Protein AF-A0A8I2ZBC8-F1 (afdb_monomer_lite)

pLDDT: mean 96.71, std 5.16, range [60.62, 98.75]

Organism: Verticillium longisporum (NCBI:txid100787)

InterPro domains:
  IPR012878 Non-reducing end beta-L-arabinofuranosidase-like, GH127 catalytic domain [PF07944] (2-81)

Foldseek 3Di:
DLPDQDFQQLQVLLVVCVVPVDCVSNVVSVVNPPCVLLVCQLVLHDPCPPPDPRSCLSPLVSLVSSCVVPVPCSSVSNNVSD

Structure (mmCIF, N/CA/C/O backbone):
data_AF-A0A8I2ZBC8-F1
#
_entry.id   AF-A0A8I2ZBC8-F1
#
loop_
_atom_site.group_PDB
_atom_site.id
_atom_site.type_symbol
_atom_site.label_atom_id
_atom_site.label_alt_id
_atom_site.label_comp_id
_atom_site.label_asym_id
_atom_site.label_entity_id
_atom_site.label_seq_id
_atom_site.pdbx_PDB_ins_code
_atom_site.Cartn_x
_atom_site.Cartn_y
_atom_site.Cartn_z
_atom_site.occupancy
_atom_site.B_iso_or_equiv
_atom_site.auth_seq_id
_atom_site.auth_comp_id
_atom_site.auth_asym_id
_atom_site.auth_atom_id
_atom_site.pdbx_PDB_model_num
ATOM 1 N N . MET A 1 1 ? -3.602 9.404 -11.776 1.00 60.62 1 MET A N 1
ATOM 2 C CA . MET A 1 1 ? -3.054 10.074 -10.572 1.00 60.62 1 MET A CA 1
ATOM 3 C C . MET A 1 1 ? -1.834 9.342 -10.012 1.00 60.62 1 MET A C 1
ATOM 5 O O . MET A 1 1 ? -0.861 10.008 -9.711 1.00 60.62 1 MET A O 1
ATOM 9 N N . MET A 1 2 ? -1.831 8.003 -9.938 1.00 76.69 2 MET A N 1
ATOM 10 C CA . MET A 1 2 ? -0.736 7.213 -9.330 1.00 76.69 2 MET A CA 1
ATOM 11 C C . MET A 1 2 ? 0.504 6.980 -10.216 1.00 76.69 2 MET A C 1
ATOM 13 O O . MET A 1 2 ? 1.397 6.228 -9.842 1.00 76.69 2 MET A O 1
ATOM 17 N N . SER A 1 3 ? 0.559 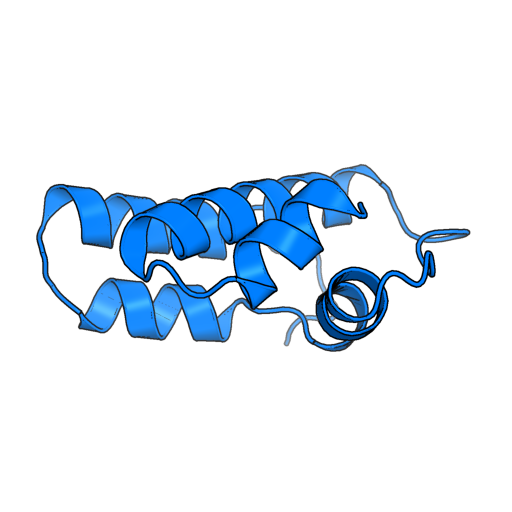7.602 -11.397 1.00 82.38 3 SER A N 1
ATOM 18 C CA . SER A 1 3 ? 1.694 7.496 -12.327 1.00 82.38 3 SER A CA 1
ATOM 19 C C . SER A 1 3 ? 2.879 8.381 -11.926 1.00 82.38 3 SER A C 1
ATOM 21 O O . SER A 1 3 ? 3.992 8.147 -12.385 1.00 82.38 3 SER A O 1
ATOM 23 N N . THR A 1 4 ? 2.645 9.383 -11.075 1.00 90.56 4 THR A N 1
ATOM 24 C CA . THR A 1 4 ? 3.692 10.199 -10.451 1.00 90.56 4 THR A CA 1
ATOM 25 C C . THR A 1 4 ? 4.081 9.571 -9.119 1.00 90.56 4 THR A C 1
ATOM 27 O O . THR A 1 4 ? 3.221 9.049 -8.411 1.00 90.56 4 THR A O 1
ATOM 30 N N . GLU A 1 5 ? 5.363 9.631 -8.764 1.00 94.12 5 GLU A N 1
ATOM 31 C CA . GLU A 1 5 ? 5.828 9.222 -7.441 1.00 94.12 5 GLU A CA 1
ATOM 32 C C . GLU A 1 5 ? 5.055 9.947 -6.332 1.00 94.12 5 GLU A C 1
ATOM 34 O O . GLU A 1 5 ? 4.901 11.167 -6.356 1.00 94.12 5 GLU A O 1
ATOM 39 N N . PHE A 1 6 ? 4.567 9.175 -5.362 1.00 95.50 6 PHE A N 1
ATOM 40 C CA . PHE A 1 6 ? 3.803 9.674 -4.220 1.00 95.50 6 PHE A CA 1
ATOM 41 C C . PHE A 1 6 ? 4.387 9.203 -2.882 1.00 95.50 6 PHE A C 1
ATOM 43 O O . PHE A 1 6 ? 3.727 9.327 -1.862 1.00 95.50 6 PHE A O 1
ATOM 50 N N . GLY A 1 7 ? 5.608 8.657 -2.863 1.00 96.44 7 GLY A N 1
ATOM 51 C CA . GLY A 1 7 ? 6.240 8.158 -1.638 1.00 96.44 7 GLY A CA 1
ATOM 52 C C . GLY A 1 7 ? 5.383 7.129 -0.883 1.00 96.44 7 GLY A C 1
ATOM 53 O O . GLY A 1 7 ? 4.636 6.363 -1.490 1.00 96.44 7 GLY A O 1
ATOM 54 N N . GLY A 1 8 ? 5.504 7.114 0.446 1.00 97.31 8 GLY A N 1
ATOM 55 C CA . GLY A 1 8 ? 4.777 6.216 1.354 1.00 97.31 8 GLY A CA 1
ATOM 56 C C . GLY A 1 8 ? 3.449 6.796 1.843 1.00 97.31 8 GLY A C 1
ATOM 57 O O . GLY A 1 8 ? 3.170 6.777 3.036 1.00 97.31 8 GLY A O 1
ATOM 58 N N . MET A 1 9 ? 2.630 7.376 0.961 1.00 98.25 9 MET A N 1
ATOM 59 C CA . MET A 1 9 ? 1.358 7.976 1.399 1.00 98.25 9 MET A CA 1
ATOM 60 C C . MET A 1 9 ? 0.386 6.949 1.995 1.00 98.25 9 MET A C 1
ATOM 62 O O . MET A 1 9 ? -0.359 7.300 2.906 1.00 98.25 9 MET A O 1
ATOM 66 N N . ASN A 1 10 ? 0.420 5.687 1.553 1.00 98.38 10 ASN A N 1
ATOM 67 C CA . ASN A 1 10 ? -0.322 4.614 2.220 1.00 98.38 10 ASN A CA 1
ATOM 68 C C . ASN A 1 10 ? 0.207 4.360 3.644 1.00 98.38 10 ASN A C 1
ATOM 70 O O . ASN A 1 10 ? -0.590 4.246 4.570 1.00 98.38 10 ASN A O 1
ATOM 74 N N . GLU A 1 11 ? 1.529 4.376 3.847 1.00 98.56 11 GLU A N 1
ATOM 75 C CA . GLU A 1 11 ? 2.151 4.251 5.174 1.00 98.56 11 GLU A CA 1
ATOM 76 C C . GLU A 1 11 ? 1.682 5.350 6.133 1.00 98.56 11 GLU A C 1
ATOM 78 O O . GLU A 1 11 ? 1.179 5.051 7.213 1.00 98.56 11 GLU A O 1
ATOM 83 N N . VAL A 1 12 ? 1.789 6.618 5.721 1.00 98.44 12 VAL A N 1
ATOM 84 C CA . VAL A 1 12 ? 1.416 7.766 6.563 1.00 98.44 12 VAL A CA 1
ATOM 85 C C . VAL A 1 12 ? -0.056 7.693 6.968 1.00 98.44 12 VAL A C 1
ATOM 87 O O . VAL A 1 12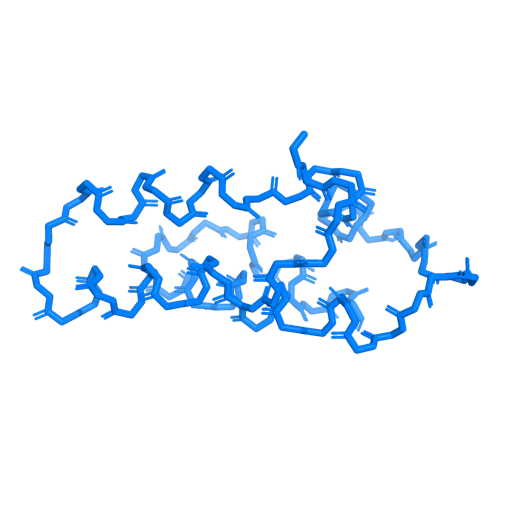 ? -0.396 7.934 8.124 1.00 98.44 12 VAL A O 1
ATOM 90 N N . MET A 1 13 ? -0.941 7.330 6.040 1.00 98.75 13 MET A N 1
ATOM 91 C CA . MET A 1 13 ? -2.375 7.224 6.316 1.00 98.75 13 MET A CA 1
ATOM 92 C C . MET A 1 13 ? -2.692 6.030 7.228 1.00 98.75 13 MET A C 1
ATOM 94 O O . MET A 1 13 ? -3.495 6.165 8.154 1.00 98.75 13 MET A O 1
ATOM 98 N N . ALA A 1 14 ? -2.020 4.892 7.038 1.00 98.75 14 ALA A N 1
ATOM 99 C CA . ALA A 1 14 ? -2.133 3.746 7.935 1.00 98.75 14 ALA A CA 1
ATOM 100 C C . ALA A 1 14 ? -1.615 4.073 9.347 1.00 98.75 14 ALA A C 1
ATOM 102 O O . ALA A 1 14 ? -2.220 3.660 10.334 1.00 98.75 14 ALA A O 1
ATOM 103 N N . ASP A 1 15 ? -0.547 4.861 9.477 1.00 98.75 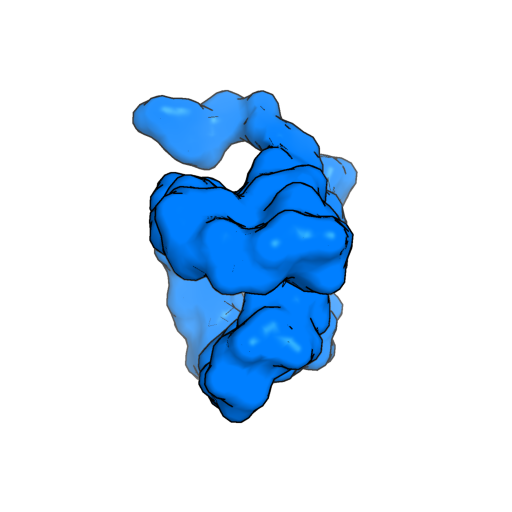15 ASP A N 1
ATOM 104 C CA . ASP A 1 15 ? -0.030 5.297 10.776 1.00 98.75 15 ASP A CA 1
ATOM 105 C C . ASP A 1 15 ? -0.978 6.277 11.487 1.00 98.75 15 ASP A C 1
ATOM 107 O O . ASP A 1 15 ? -1.109 6.212 12.712 1.00 98.75 15 ASP A O 1
ATOM 111 N N . ILE A 1 16 ? -1.693 7.145 10.756 1.00 98.62 16 ILE A N 1
ATOM 112 C CA . ILE A 1 16 ? -2.762 7.970 11.347 1.00 98.62 16 ILE A CA 1
ATOM 113 C C . ILE A 1 16 ? -3.905 7.073 11.839 1.00 98.62 16 ILE A C 1
ATOM 115 O O . ILE A 1 16 ? -4.420 7.294 12.938 1.00 98.62 16 ILE A O 1
ATOM 119 N N . PHE A 1 17 ? -4.282 6.034 11.085 1.00 98.75 17 PHE A N 1
ATOM 120 C CA . PHE A 1 17 ? -5.251 5.040 11.557 1.00 98.75 17 PHE A CA 1
ATOM 121 C C . PHE A 1 17 ? -4.776 4.363 12.850 1.00 98.75 17 PHE A C 1
ATOM 123 O O . PHE A 1 17 ? -5.518 4.359 13.827 1.00 98.75 17 PHE A O 1
ATOM 130 N N . HIS A 1 18 ? -3.532 3.879 12.909 1.00 98.50 18 HIS A N 1
ATOM 131 C CA . HIS A 1 18 ? -2.973 3.249 14.116 1.00 98.50 18 HIS A CA 1
ATOM 132 C C . HIS A 1 18 ? -2.987 4.173 15.339 1.00 98.50 18 HIS A C 1
ATOM 134 O O . HIS A 1 18 ? -3.172 3.708 16.461 1.00 98.50 18 HIS A O 1
ATOM 140 N N . GLN A 1 19 ? -2.807 5.479 15.136 1.00 98.62 19 GLN A N 1
ATOM 141 C CA . GLN A 1 19 ? -2.828 6.469 16.216 1.00 98.62 19 GLN A CA 1
ATOM 142 C C . GLN A 1 19 ? -4.240 6.854 16.669 1.00 98.62 19 GLN A C 1
ATOM 144 O O . GLN A 1 19 ? -4.434 7.196 17.833 1.00 98.62 19 GLN A O 1
ATOM 149 N N . THR A 1 20 ? -5.214 6.853 15.759 1.00 98.62 20 THR A N 1
ATOM 150 C CA . THR A 1 20 ? -6.542 7.443 16.005 1.00 98.62 20 THR A CA 1
ATOM 151 C C . THR A 1 20 ? -7.665 6.420 16.138 1.00 98.62 20 THR A C 1
ATOM 153 O O . THR A 1 20 ? -8.689 6.724 16.743 1.00 98.62 20 THR A O 1
ATOM 156 N N . GLY A 1 21 ? -7.506 5.232 15.554 1.00 98.25 21 GLY A N 1
ATOM 157 C CA . GLY A 1 21 ? -8.568 4.241 15.382 1.00 98.25 21 GLY A CA 1
ATOM 158 C C . GLY A 1 21 ? -9.641 4.628 14.356 1.00 98.25 21 GLY A C 1
ATOM 159 O O . GLY A 1 21 ? -10.625 3.909 14.215 1.00 98.25 21 GLY A O 1
ATOM 160 N N . ASP A 1 22 ? -9.495 5.749 13.641 1.00 98.56 22 ASP A N 1
ATOM 161 C CA . ASP A 1 22 ? -10.503 6.222 12.688 1.00 98.56 22 ASP A CA 1
ATOM 162 C C . ASP A 1 22 ? -10.328 5.554 11.316 1.00 98.56 22 ASP A C 1
ATOM 164 O O . ASP A 1 22 ? -9.401 5.858 10.558 1.00 98.56 22 ASP A O 1
ATOM 168 N N . GLU A 1 23 ? -11.255 4.650 10.989 1.00 98.44 23 GLU A N 1
ATOM 169 C CA . GLU A 1 23 ? -11.271 3.830 9.768 1.00 98.44 23 GLU A CA 1
ATOM 170 C C . GLU A 1 23 ? -11.207 4.635 8.463 1.00 98.44 23 GLU A C 1
ATOM 172 O O . GLU A 1 23 ? -10.808 4.108 7.418 1.00 98.44 23 GLU A O 1
ATOM 177 N N . ARG A 1 24 ? -11.556 5.928 8.491 1.00 98.69 24 ARG A N 1
ATOM 178 C CA . ARG A 1 24 ? -11.429 6.791 7.311 1.00 98.69 24 ARG A CA 1
ATOM 179 C C . ARG A 1 24 ? -9.980 6.878 6.849 1.00 98.69 24 ARG A C 1
ATOM 181 O O . ARG A 1 24 ? -9.740 6.895 5.646 1.00 98.69 24 ARG A O 1
ATOM 188 N N . TRP A 1 25 ? -9.019 6.885 7.770 1.00 98.75 25 TRP A N 1
ATOM 189 C CA . TRP A 1 25 ? -7.599 6.942 7.421 1.00 98.75 25 TRP A CA 1
ATOM 190 C C . TRP A 1 25 ? -7.106 5.644 6.802 1.00 98.75 25 TRP A C 1
ATOM 192 O O . TRP A 1 25 ? -6.376 5.690 5.816 1.00 98.75 25 TRP A O 1
ATOM 202 N N . LEU A 1 26 ? -7.592 4.500 7.285 1.00 98.62 26 LEU A N 1
ATOM 203 C CA . LEU A 1 26 ? -7.330 3.213 6.648 1.00 98.62 26 LEU A CA 1
ATOM 204 C C . LEU A 1 26 ? -7.932 3.165 5.238 1.00 98.62 26 LEU A C 1
ATOM 206 O O . LEU A 1 26 ? -7.262 2.772 4.292 1.00 98.62 26 LEU A O 1
ATOM 210 N N . THR A 1 27 ? -9.155 3.670 5.064 1.00 98.69 27 THR A N 1
ATOM 211 C CA . THR A 1 27 ? -9.782 3.781 3.737 1.00 98.69 27 THR A CA 1
ATOM 212 C C . THR A 1 27 ? -8.957 4.659 2.791 1.00 98.69 27 THR A C 1
ATOM 214 O O . THR A 1 27 ? -8.864 4.374 1.599 1.00 98.69 27 THR A O 1
ATOM 217 N N . VAL A 1 28 ? -8.366 5.752 3.286 1.00 98.44 28 VAL A N 1
ATOM 218 C CA . VAL A 1 28 ? -7.494 6.618 2.478 1.00 98.44 28 VAL A CA 1
ATOM 219 C C . VAL A 1 28 ? -6.160 5.935 2.176 1.00 98.44 28 VAL A C 1
ATOM 221 O O . VAL A 1 28 ? -5.703 6.052 1.042 1.00 98.44 28 VAL A O 1
ATOM 224 N N . ALA A 1 29 ? -5.571 5.198 3.123 1.00 98.56 29 ALA A N 1
ATOM 225 C CA . ALA A 1 29 ? -4.359 4.409 2.897 1.00 98.56 29 ALA A CA 1
ATOM 226 C C . ALA A 1 29 ? -4.538 3.451 1.711 1.00 98.56 29 ALA A C 1
ATOM 228 O O . ALA A 1 29 ? -3.794 3.543 0.738 1.00 98.56 29 ALA A O 1
ATOM 229 N N . GLN A 1 30 ? -5.644 2.705 1.702 1.00 98.19 30 GLN A N 1
ATOM 230 C CA . GLN A 1 30 ? -5.966 1.738 0.650 1.00 98.19 30 GLN A CA 1
ATOM 231 C C . GLN A 1 30 ? -6.252 2.394 -0.711 1.00 98.19 30 GLN A C 1
ATOM 233 O O . GLN A 1 30 ? -6.127 1.767 -1.759 1.00 98.19 30 GLN A O 1
ATOM 238 N N . ARG A 1 31 ? -6.605 3.688 -0.751 1.00 97.94 31 ARG A N 1
ATOM 239 C CA . ARG A 1 31 ? -6.693 4.445 -2.018 1.00 97.94 31 ARG A CA 1
ATOM 240 C C . ARG A 1 31 ? -5.318 4.753 -2.615 1.00 97.94 31 ARG A C 1
ATOM 242 O O . ARG A 1 31 ? -5.246 5.104 -3.793 1.00 97.94 31 ARG A O 1
ATOM 249 N N . PHE A 1 32 ? -4.254 4.642 -1.822 1.00 98.06 32 PHE A N 1
ATOM 250 C CA . PHE A 1 32 ? -2.865 4.706 -2.268 1.00 98.06 32 PHE A CA 1
ATOM 251 C C . PHE A 1 32 ? -2.286 3.329 -2.648 1.00 98.06 32 PHE A C 1
ATOM 253 O O . PHE A 1 32 ? -1.113 3.261 -3.032 1.00 98.06 32 PHE A O 1
ATOM 260 N N . ASP A 1 33 ? -3.105 2.272 -2.685 1.00 97.31 33 ASP A N 1
ATOM 261 C CA . ASP A 1 33 ? -2.718 0.974 -3.244 1.00 97.31 33 ASP A CA 1
ATOM 262 C C . ASP A 1 33 ? -2.469 1.084 -4.749 1.00 97.31 33 ASP A C 1
ATOM 264 O O . ASP A 1 33 ? -3.379 1.248 -5.569 1.00 97.31 33 ASP A O 1
ATOM 268 N N . HIS A 1 34 ? -1.202 0.970 -5.145 1.00 97.25 34 HIS A N 1
ATOM 269 C CA . HIS A 1 34 ? -0.832 1.022 -6.552 1.00 97.25 34 HIS A CA 1
ATOM 270 C C . HIS A 1 34 ? -0.967 -0.359 -7.189 1.00 97.25 34 HIS A C 1
ATOM 272 O O . HIS A 1 34 ? 0.009 -1.101 -7.290 1.00 97.25 34 HIS A O 1
ATOM 278 N N . ALA A 1 35 ? -2.180 -0.687 -7.641 1.00 96.19 35 ALA A N 1
ATOM 279 C CA . ALA A 1 35 ? -2.546 -2.003 -8.177 1.00 96.19 35 ALA A CA 1
ATOM 280 C C . ALA A 1 35 ? -1.537 -2.578 -9.192 1.00 96.19 35 ALA A C 1
ATOM 282 O O . ALA A 1 35 ? -1.165 -3.742 -9.093 1.00 96.19 35 ALA A O 1
ATOM 283 N N . SER A 1 36 ? -1.003 -1.754 -10.104 1.00 95.38 36 SER A N 1
ATOM 284 C CA . SER A 1 36 ? -0.022 -2.197 -11.113 1.00 95.38 36 SER A CA 1
ATOM 285 C C . SER A 1 36 ? 1.280 -2.767 -10.528 1.00 95.38 36 SER A C 1
ATOM 287 O O . SER A 1 36 ? 1.939 -3.569 -11.183 1.00 95.38 36 SER A O 1
ATOM 289 N N . VAL A 1 37 ? 1.635 -2.373 -9.301 1.00 96.50 37 VAL A N 1
ATOM 290 C CA . VAL A 1 37 ? 2.797 -2.869 -8.550 1.00 96.50 37 VAL A CA 1
ATOM 291 C C . VAL A 1 37 ? 2.365 -3.903 -7.511 1.00 96.50 37 VAL A C 1
ATOM 293 O O . VAL A 1 37 ? 3.047 -4.901 -7.321 1.00 96.50 37 VAL A O 1
ATOM 296 N N . PHE A 1 38 ? 1.223 -3.699 -6.852 1.00 97.81 38 PHE A N 1
ATOM 297 C CA . PHE A 1 38 ? 0.762 -4.561 -5.761 1.00 97.81 38 PHE A CA 1
ATOM 298 C C . PHE A 1 38 ? 0.191 -5.893 -6.248 1.00 97.81 38 PHE A C 1
ATOM 300 O O . PHE A 1 38 ? 0.426 -6.911 -5.610 1.00 97.81 38 PHE A O 1
ATOM 307 N N . ASP A 1 39 ? -0.533 -5.927 -7.367 1.00 98.25 39 ASP A N 1
ATOM 308 C CA . ASP A 1 39 ? -1.143 -7.167 -7.861 1.00 98.25 39 ASP A CA 1
ATOM 309 C C . ASP A 1 39 ? -0.113 -8.231 -8.275 1.00 98.25 39 ASP A C 1
ATOM 311 O O . ASP A 1 39 ? -0.312 -9.400 -7.932 1.00 98.25 39 ASP A O 1
ATOM 315 N N . PRO A 1 40 ? 0.995 -7.891 -8.972 1.00 98.12 40 PRO A N 1
ATOM 316 C CA . PRO A 1 40 ? 2.077 -8.843 -9.204 1.00 98.12 40 PRO A CA 1
ATOM 317 C C . PRO A 1 40 ? 2.676 -9.379 -7.899 1.00 98.12 40 PRO A C 1
ATOM 319 O O . PRO A 1 40 ? 2.741 -10.595 -7.729 1.00 98.12 40 PRO A O 1
ATOM 322 N N . LEU A 1 41 ? 3.015 -8.496 -6.953 1.00 98.19 41 LEU A N 1
ATOM 323 C CA . LEU A 1 41 ? 3.639 -8.873 -5.681 1.00 98.19 41 LEU A CA 1
ATOM 324 C C . LEU A 1 41 ? 2.712 -9.729 -4.808 1.00 98.19 41 LEU A C 1
ATOM 326 O O . LEU A 1 41 ? 3.130 -10.764 -4.300 1.00 98.19 41 LEU A O 1
ATOM 330 N N . ALA A 1 42 ? 1.425 -9.385 -4.717 1.00 98.31 42 ALA A N 1
ATOM 331 C CA . ALA A 1 42 ? 0.414 -10.201 -4.039 1.00 98.31 42 ALA A CA 1
ATOM 332 C C . ALA A 1 42 ? 0.285 -11.609 -4.649 1.00 98.31 42 ALA A C 1
ATOM 334 O O . ALA A 1 42 ? -0.064 -12.561 -3.960 1.00 98.31 42 ALA A O 1
ATOM 335 N N . GLY A 1 43 ? 0.555 -11.743 -5.950 1.00 98.12 43 GLY A N 1
ATOM 336 C CA . GLY A 1 43 ? 0.559 -13.013 -6.674 1.00 98.12 43 GLY A CA 1
ATOM 337 C C . GLY A 1 43 ? 1.920 -13.709 -6.732 1.00 98.12 43 GLY A C 1
ATOM 338 O O . GLY A 1 43 ? 2.076 -14.599 -7.566 1.00 98.12 43 GLY A O 1
ATOM 339 N N . ASN A 1 44 ? 2.898 -13.293 -5.917 1.00 98.06 44 ASN A N 1
ATOM 340 C CA . ASN A 1 44 ? 4.275 -13.799 -5.928 1.00 98.06 44 ASN A CA 1
ATOM 341 C C . ASN A 1 44 ? 4.939 -13.730 -7.320 1.00 98.06 44 ASN A C 1
ATOM 343 O O . ASN A 1 44 ? 5.581 -14.673 -7.789 1.00 98.06 44 ASN A O 1
ATOM 347 N N . ARG A 1 45 ? 4.722 -12.618 -8.029 1.00 98.19 45 ARG A N 1
ATOM 348 C CA . ARG A 1 45 ? 5.341 -12.323 -9.324 1.00 98.19 45 ARG A CA 1
ATOM 349 C C . ARG A 1 45 ? 6.150 -11.040 -9.231 1.00 98.19 45 ARG A C 1
ATOM 351 O O . ARG A 1 45 ? 5.583 -9.956 -9.113 1.00 98.19 45 ARG A O 1
ATOM 358 N N . ASP A 1 46 ? 7.461 -11.169 -9.387 1.00 95.81 46 ASP A N 1
ATOM 359 C CA . ASP A 1 46 ? 8.347 -10.022 -9.551 1.00 95.81 46 ASP A CA 1
ATOM 360 C C . ASP A 1 46 ? 8.111 -9.380 -10.930 1.00 95.81 46 ASP A C 1
ATOM 362 O O . ASP A 1 46 ? 8.245 -10.008 -11.984 1.00 95.81 46 ASP A O 1
ATOM 366 N N . SER A 1 47 ? 7.684 -8.121 -10.921 1.00 95.69 47 SER A N 1
ATOM 367 C CA . SER A 1 47 ? 7.534 -7.270 -12.109 1.00 95.69 47 SER A CA 1
ATOM 368 C C . SER A 1 47 ? 8.195 -5.906 -11.888 1.00 95.69 47 SER A C 1
ATOM 370 O O . SER A 1 47 ? 7.719 -4.885 -12.381 1.00 95.69 47 SER A O 1
ATOM 372 N N . LEU A 1 48 ? 9.277 -5.887 -11.105 1.00 96.00 48 LEU A N 1
ATOM 373 C CA . LEU A 1 48 ? 9.955 -4.676 -10.646 1.00 96.00 48 LEU A CA 1
ATOM 374 C C . LEU A 1 48 ? 11.085 -4.224 -11.572 1.00 96.00 48 LEU A C 1
ATOM 376 O O . LEU A 1 48 ? 11.491 -3.060 -11.536 1.00 96.00 48 LEU A O 1
ATOM 380 N N . ASN A 1 49 ? 11.575 -5.123 -12.426 1.00 97.06 49 ASN A N 1
ATOM 381 C CA . ASN A 1 49 ? 12.617 -4.823 -13.402 1.00 97.06 49 ASN A CA 1
ATOM 382 C C . ASN A 1 49 ? 12.257 -3.599 -14.261 1.00 97.06 49 ASN A C 1
ATOM 384 O O . ASN A 1 49 ? 11.212 -3.550 -14.907 1.00 97.06 49 ASN A O 1
ATOM 388 N N . GLY A 1 50 ? 13.159 -2.614 -14.282 1.00 96.31 50 GLY A N 1
ATOM 389 C CA . GLY A 1 50 ? 12.988 -1.363 -15.027 1.00 96.31 50 GLY A CA 1
ATOM 390 C C . GLY A 1 50 ? 12.175 -0.282 -14.306 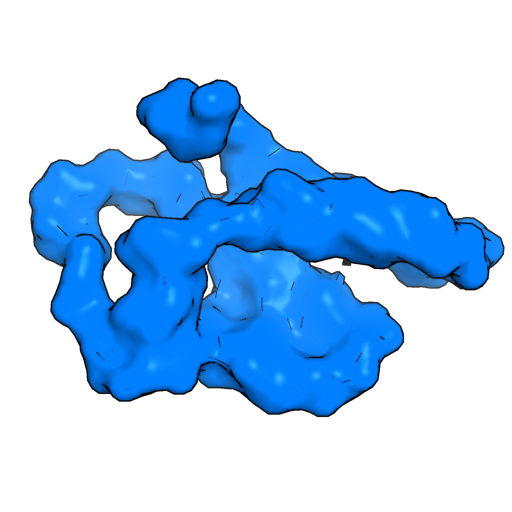1.00 96.31 50 GLY A C 1
ATOM 391 O O . GLY A 1 50 ? 12.068 0.828 -14.827 1.00 96.31 50 GLY A O 1
ATOM 392 N N . LEU A 1 51 ? 11.641 -0.552 -13.110 1.00 96.31 51 LEU A N 1
ATOM 393 C CA . LEU A 1 51 ? 10.996 0.463 -12.278 1.00 96.31 51 LEU A CA 1
ATOM 394 C C . LEU A 1 51 ? 12.026 1.217 -11.427 1.00 96.31 51 LEU A C 1
ATOM 396 O O . LEU A 1 51 ? 13.015 0.656 -10.959 1.00 96.31 51 LEU A O 1
ATOM 400 N N . HIS A 1 52 ? 11.770 2.502 -11.171 1.00 96.69 52 HIS A N 1
ATOM 401 C CA . HIS A 1 52 ? 12.587 3.283 -10.244 1.00 96.69 52 HIS A CA 1
ATOM 402 C C . HIS A 1 52 ? 12.391 2.775 -8.807 1.00 96.69 52 HIS A C 1
ATOM 404 O O . HIS A 1 52 ? 11.295 2.889 -8.251 1.00 96.69 52 HIS A O 1
ATOM 410 N N . ALA A 1 53 ? 13.447 2.214 -8.213 1.00 95.81 53 ALA A N 1
ATOM 411 C CA . ALA A 1 53 ? 13.373 1.486 -6.945 1.00 95.81 53 ALA A CA 1
ATOM 412 C C . ALA A 1 53 ? 12.845 2.344 -5.783 1.00 95.81 53 ALA A C 1
ATOM 414 O O . ALA A 1 53 ? 11.916 1.937 -5.085 1.00 95.81 53 ALA A O 1
ATOM 415 N N . ASN A 1 54 ? 13.361 3.569 -5.617 1.00 96.94 54 ASN A N 1
ATOM 416 C CA . ASN A 1 54 ? 12.942 4.460 -4.527 1.00 96.94 54 ASN A CA 1
ATOM 417 C C . ASN A 1 54 ? 11.467 4.882 -4.632 1.00 96.94 54 ASN A C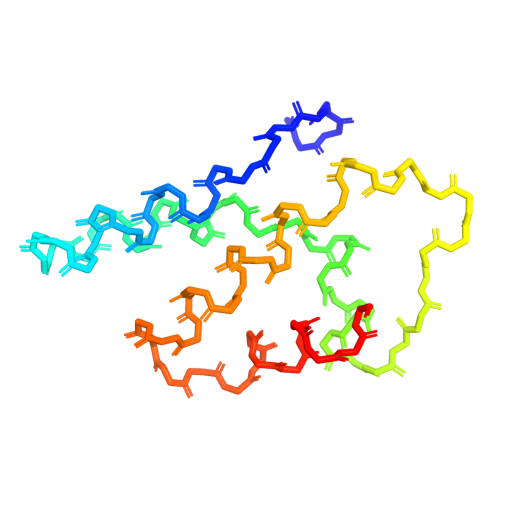 1
ATOM 419 O O . ASN A 1 54 ? 10.841 5.206 -3.632 1.00 96.94 54 ASN A O 1
ATOM 423 N N . THR A 1 55 ? 10.884 4.818 -5.831 1.00 96.12 55 THR A N 1
ATOM 424 C CA . THR A 1 55 ? 9.454 5.067 -6.031 1.00 96.12 55 THR A CA 1
ATOM 425 C C . THR A 1 55 ? 8.594 3.894 -5.542 1.00 96.12 55 THR A C 1
ATOM 427 O O . THR A 1 55 ? 7.396 4.081 -5.321 1.00 96.12 55 THR A O 1
ATOM 430 N N . GLN A 1 56 ? 9.149 2.680 -5.413 1.00 97.75 56 GLN A N 1
ATOM 431 C CA . GLN A 1 56 ? 8.391 1.478 -5.036 1.00 97.75 56 GLN A CA 1
ATOM 432 C C . GLN A 1 56 ? 8.548 1.105 -3.563 1.00 97.75 56 GLN A C 1
ATOM 434 O O . GLN A 1 56 ? 7.535 0.836 -2.924 1.00 97.75 56 GLN A O 1
ATOM 439 N N . VAL A 1 57 ? 9.767 1.161 -3.014 1.00 97.88 57 VAL A N 1
ATOM 440 C CA . VAL A 1 57 ? 10.057 0.733 -1.629 1.00 97.88 57 VAL A CA 1
ATOM 441 C C . VAL A 1 57 ? 9.089 1.339 -0.595 1.00 97.88 57 VAL A C 1
ATOM 443 O O . VAL A 1 57 ? 8.515 0.573 0.182 1.00 97.88 57 VAL A O 1
ATOM 446 N N . PRO A 1 58 ? 8.797 2.659 -0.596 1.00 98.31 58 PRO A N 1
ATOM 447 C CA . PRO A 1 58 ? 7.865 3.240 0.373 1.00 98.31 58 PRO A CA 1
ATOM 448 C C . PRO A 1 58 ? 6.446 2.659 0.303 1.00 98.31 58 PRO A C 1
ATOM 450 O O . PRO A 1 58 ? 5.757 2.580 1.317 1.00 98.31 58 PRO A O 1
ATOM 453 N N . LYS A 1 59 ? 6.003 2.204 -0.875 1.00 98.06 59 LYS A N 1
ATOM 454 C CA . LYS A 1 59 ? 4.665 1.627 -1.044 1.00 98.06 59 LYS A CA 1
ATOM 455 C C . LYS A 1 59 ? 4.546 0.291 -0.313 1.00 98.06 59 LYS A C 1
ATOM 457 O O . LYS A 1 59 ? 3.510 0.017 0.286 1.00 98.06 59 LYS A O 1
ATOM 462 N N . TRP A 1 60 ? 5.590 -0.535 -0.338 1.00 96.06 60 TRP A N 1
ATOM 463 C CA . TRP A 1 60 ? 5.569 -1.866 0.284 1.00 96.06 60 TRP A CA 1
ATOM 464 C C . TRP A 1 60 ? 5.758 -1.786 1.799 1.00 96.06 60 TRP A C 1
ATOM 466 O O . TRP A 1 60 ? 5.185 -2.588 2.534 1.00 96.06 60 TRP A O 1
ATOM 476 N N . ILE A 1 61 ? 6.479 -0.764 2.277 1.00 98.44 61 ILE A N 1
ATOM 477 C CA . ILE A 1 61 ? 6.481 -0.392 3.699 1.00 98.44 61 ILE A CA 1
ATOM 478 C C . ILE A 1 61 ? 5.054 -0.042 4.138 1.00 98.44 61 ILE A C 1
ATOM 480 O O . ILE A 1 61 ? 4.578 -0.551 5.155 1.00 98.44 61 ILE A O 1
ATOM 484 N N . GLY A 1 62 ? 4.337 0.754 3.340 1.00 98.56 62 GLY A N 1
ATOM 485 C CA . GLY A 1 62 ? 2.931 1.046 3.595 1.00 98.56 62 GLY A CA 1
ATOM 486 C C . GLY A 1 62 ? 2.038 -0.200 3.573 1.00 98.56 62 GLY A C 1
ATOM 487 O O . GLY A 1 62 ? 1.247 -0.372 4.496 1.00 98.56 62 GLY A O 1
ATOM 488 N N . ALA A 1 63 ? 2.254 -1.140 2.645 1.00 98.69 63 ALA A N 1
ATOM 489 C CA . ALA A 1 63 ? 1.551 -2.426 2.655 1.00 98.69 63 ALA A CA 1
ATOM 490 C C . ALA A 1 63 ? 1.802 -3.189 3.972 1.00 98.69 63 ALA A C 1
ATOM 492 O O . ALA A 1 63 ? 0.867 -3.659 4.615 1.00 98.69 63 ALA A O 1
ATOM 493 N N . ALA A 1 64 ? 3.040 -3.230 4.475 1.00 98.62 64 ALA A N 1
ATOM 494 C CA . ALA A 1 64 ? 3.322 -3.838 5.777 1.00 98.62 64 ALA A CA 1
ATOM 495 C C . ALA A 1 64 ? 2.573 -3.147 6.941 1.00 98.62 64 ALA A C 1
ATOM 497 O O . ALA A 1 64 ? 2.187 -3.810 7.911 1.00 98.62 64 ALA A O 1
ATOM 498 N N . ARG A 1 65 ? 2.336 -1.828 6.870 1.00 98.56 65 ARG A N 1
ATOM 499 C CA . ARG A 1 65 ? 1.505 -1.101 7.850 1.00 98.56 65 ARG A CA 1
ATOM 500 C C . ARG A 1 65 ? 0.022 -1.423 7.725 1.00 98.56 65 ARG A C 1
ATOM 502 O O . ARG A 1 65 ? -0.635 -1.599 8.754 1.00 98.56 65 ARG A O 1
ATOM 509 N N . GLU A 1 66 ? -0.485 -1.552 6.507 1.00 98.75 66 GLU A N 1
ATOM 510 C CA . GLU A 1 66 ? -1.869 -1.943 6.230 1.00 98.75 66 GLU A CA 1
ATOM 511 C C . GLU A 1 66 ? -2.143 -3.388 6.662 1.00 98.75 66 GLU A C 1
ATOM 513 O O . GLU A 1 66 ? -3.207 -3.671 7.217 1.00 98.75 66 GLU A O 1
ATOM 518 N N . TYR A 1 67 ? -1.163 -4.292 6.543 1.00 98.75 67 TYR A N 1
ATOM 519 C CA . TYR A 1 67 ? -1.252 -5.633 7.129 1.00 98.75 67 TYR A CA 1
ATOM 520 C C . TYR A 1 67 ? -1.421 -5.573 8.650 1.00 98.75 67 TYR A C 1
ATOM 522 O O . TYR A 1 67 ? -2.311 -6.221 9.195 1.00 98.75 67 TYR A O 1
ATOM 530 N N . LYS A 1 68 ? -0.627 -4.749 9.346 1.00 98.44 68 LYS A N 1
ATOM 531 C CA . LYS A 1 68 ? -0.764 -4.571 10.803 1.00 98.44 68 LYS A CA 1
ATOM 532 C C . LYS A 1 68 ? -2.125 -3.999 11.205 1.00 98.44 68 LYS A C 1
ATOM 534 O O . LYS A 1 68 ? -2.588 -4.290 12.300 1.00 98.44 68 LYS A O 1
ATOM 539 N N . ALA A 1 69 ? -2.740 -3.177 10.355 1.00 98.06 69 ALA A N 1
ATOM 540 C CA . ALA A 1 69 ? -4.056 -2.589 10.602 1.00 98.06 69 ALA A CA 1
ATOM 541 C C . ALA A 1 69 ? -5.205 -3.581 10.362 1.00 98.06 69 ALA A C 1
ATOM 543 O O . ALA A 1 69 ? -6.193 -3.568 11.088 1.00 98.06 69 ALA A O 1
ATOM 544 N N . THR A 1 70 ? -5.084 -4.426 9.336 1.00 98.06 70 THR A N 1
ATOM 545 C CA . THR A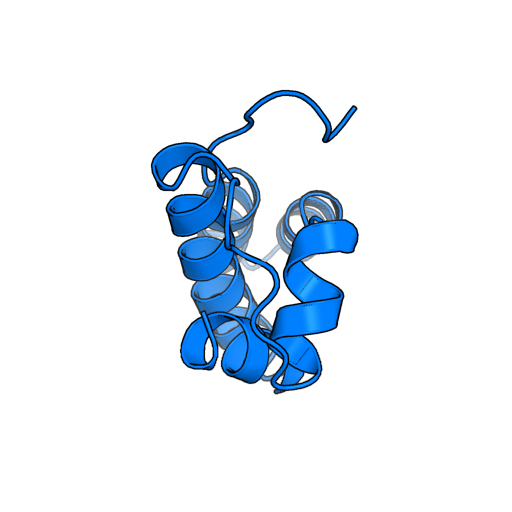 1 70 ? -6.211 -5.212 8.803 1.00 98.06 70 THR A CA 1
ATOM 546 C C . THR A 1 70 ? -6.121 -6.711 9.064 1.00 98.06 70 THR A C 1
ATOM 548 O O . THR A 1 70 ? -7.128 -7.404 8.960 1.00 98.06 70 THR A O 1
ATOM 551 N N . GLY A 1 71 ? -4.919 -7.247 9.293 1.00 98.31 71 GLY A N 1
ATOM 552 C CA . GLY A 1 71 ? -4.648 -8.686 9.247 1.00 98.31 71 GLY A CA 1
ATOM 553 C C . GLY A 1 71 ? -4.827 -9.319 7.859 1.00 98.31 71 GLY A C 1
ATOM 554 O O . GLY A 1 71 ? -4.763 -10.540 7.732 1.00 98.31 71 GLY A O 1
ATOM 555 N N . THR A 1 72 ? -5.054 -8.528 6.803 1.00 98.44 72 THR A N 1
ATOM 556 C CA . THR A 1 72 ? -5.315 -9.053 5.455 1.00 98.44 72 THR A CA 1
ATOM 557 C C . THR A 1 72 ? -4.017 -9.542 4.819 1.00 98.44 72 THR A C 1
ATOM 559 O O . THR A 1 72 ? -3.137 -8.742 4.498 1.00 98.44 72 THR A O 1
ATOM 562 N N . THR A 1 73 ? -3.906 -10.855 4.596 1.00 98.25 73 THR A N 1
ATOM 563 C CA . THR A 1 73 ? -2.666 -11.516 4.144 1.00 98.25 73 THR A CA 1
ATOM 564 C C . THR A 1 73 ? -2.110 -10.956 2.844 1.00 98.25 73 THR A C 1
ATOM 566 O O . THR A 1 73 ? -0.898 -10.849 2.723 1.00 98.25 73 THR A O 1
ATOM 569 N N . ARG A 1 74 ? -2.971 -10.475 1.936 1.00 98.25 74 ARG A N 1
ATOM 570 C CA . ARG A 1 74 ? -2.560 -9.796 0.697 1.00 98.25 74 ARG A CA 1
ATOM 571 C C . ARG A 1 74 ? -1.484 -8.732 0.934 1.00 98.25 74 ARG A C 1
ATOM 573 O O . ARG A 1 74 ? -0.535 -8.651 0.166 1.00 98.25 74 ARG A O 1
ATOM 580 N N . TYR A 1 75 ? -1.618 -7.919 1.980 1.00 98.62 75 TYR A N 1
ATOM 581 C CA . TYR A 1 75 ? -0.646 -6.869 2.292 1.00 98.62 75 TYR A CA 1
ATOM 582 C C . TYR A 1 75 ? 0.682 -7.425 2.819 1.00 98.62 75 TYR A C 1
ATOM 584 O O . TYR A 1 75 ? 1.742 -6.876 2.520 1.00 98.62 75 TYR A O 1
ATOM 592 N N . SER A 1 76 ? 0.633 -8.537 3.558 1.00 98.50 76 SER A N 1
ATOM 593 C CA . SER A 1 76 ? 1.831 -9.276 3.964 1.00 98.50 76 SER A CA 1
ATOM 594 C C . SER A 1 76 ? 2.534 -9.890 2.753 1.00 98.50 76 SER A C 1
ATOM 596 O O . SER A 1 76 ? 3.752 -9.793 2.656 1.00 98.50 76 SER A O 1
ATOM 598 N N . ASP A 1 77 ? 1.779 -10.474 1.819 1.00 98.56 77 ASP A N 1
ATOM 599 C CA . ASP A 1 77 ? 2.316 -11.072 0.593 1.00 98.56 77 ASP A CA 1
ATOM 600 C C . ASP A 1 77 ? 2.987 -10.005 -0.279 1.00 98.56 77 ASP A C 1
ATOM 602 O O . ASP A 1 77 ? 4.108 -10.198 -0.741 1.00 98.56 77 ASP A O 1
ATOM 606 N N . ILE A 1 78 ? 2.347 -8.837 -0.434 1.00 98.56 78 ILE A N 1
ATOM 607 C CA . ILE A 1 78 ? 2.935 -7.686 -1.133 1.00 98.56 78 ILE A CA 1
ATOM 608 C C . ILE A 1 78 ? 4.258 -7.282 -0.491 1.00 98.56 78 ILE A C 1
ATOM 610 O O . ILE A 1 78 ? 5.235 -7.125 -1.207 1.00 98.56 78 ILE A O 1
ATOM 614 N N . ALA A 1 79 ? 4.304 -7.102 0.831 1.00 97.62 79 ALA A N 1
ATOM 615 C CA . ALA A 1 79 ? 5.516 -6.656 1.514 1.00 97.62 79 ALA A CA 1
ATOM 616 C C . ALA A 1 79 ? 6.638 -7.710 1.513 1.00 97.62 79 ALA A C 1
ATOM 618 O O . ALA A 1 79 ? 7.809 -7.347 1.572 1.00 97.62 79 ALA A O 1
ATOM 619 N N . HIS A 1 80 ? 6.289 -9.000 1.480 1.00 97.75 80 HIS A N 1
ATOM 620 C CA . HIS A 1 80 ? 7.250 -10.102 1.495 1.00 97.75 80 HIS A CA 1
ATOM 621 C C . HIS A 1 80 ? 7.854 -10.397 0.120 1.00 97.75 80 HIS A C 1
ATOM 623 O O . HIS A 1 80 ? 9.038 -10.705 0.035 1.00 97.75 80 HIS A O 1
ATOM 629 N N . ASN A 1 81 ? 7.045 -10.323 -0.939 1.00 97.50 81 ASN A N 1
ATOM 630 C CA . ASN A 1 81 ? 7.444 -10.734 -2.289 1.00 97.50 81 ASN A CA 1
ATOM 631 C C . ASN A 1 81 ? 8.151 -9.627 -3.086 1.00 97.50 81 ASN A C 1
ATOM 633 O O . ASN A 1 81 ? 8.387 -9.802 -4.283 1.00 97.50 81 ASN A O 1
ATOM 637 N N . ALA A 1 82 ? 8.402 -8.483 -2.455 1.00 89.00 82 ALA A N 1
ATOM 638 C CA . ALA A 1 82 ? 8.921 -7.282 -3.088 1.00 89.00 82 ALA A CA 1
ATOM 639 C C . ALA A 1 82 ? 10.444 -7.150 -3.023 1.00 89.00 82 ALA A C 1
ATOM 641 O O . ALA A 1 82 ? 11.043 -7.620 -2.031 1.00 89.00 82 ALA A O 1
#

Secondary structure (DSSP, 8-state):
-TTS--TTHHHHHHHHHHHH--HHHHHHHHHT--HHHHHHHHTT----TTS-HHHHHHHHHHHHHHHHHH--HHHHHHHH--

Sequence (82 aa):
MMSTEFGGMNEVMADIFHQTGDERWLTVAQRFDHASVFDPLAGNRDSLNGLHANTQVPKWIGAAREYKATGTTRYSDIAHNA

Radius of gyration: 11.94 Å; chains: 1; bounding box: 25×24×31 Å